Protein AF-A0A1B3WER7-F1 (afdb_monomer)

Mean predicted aligned error: 14.5 Å

Structure (mmCIF, N/CA/C/O backbone):
data_AF-A0A1B3WER7-F1
#
_entry.id   AF-A0A1B3WER7-F1
#
loop_
_atom_site.group_PDB
_atom_site.id
_atom_site.type_symbol
_atom_site.label_atom_id
_atom_site.label_alt_id
_atom_site.label_comp_id
_atom_site.label_asym_id
_atom_site.label_entity_id
_atom_site.label_seq_id
_atom_site.pdbx_PDB_ins_code
_atom_site.Cartn_x
_atom_site.Cartn_y
_atom_site.Cartn_z
_atom_site.occupancy
_atom_site.B_iso_or_equiv
_atom_site.auth_seq_id
_atom_site.auth_comp_id
_atom_site.auth_asym_id
_atom_site.auth_atom_id
_atom_site.pdbx_PDB_model_num
ATOM 1 N N . MET A 1 1 ? 60.077 55.924 31.838 1.00 38.47 1 MET A N 1
ATOM 2 C CA . MET A 1 1 ? 58.752 56.545 32.063 1.00 38.47 1 MET A CA 1
ATOM 3 C C . MET A 1 1 ? 57.746 55.424 32.250 1.00 38.47 1 MET A C 1
ATOM 5 O O . MET A 1 1 ? 57.715 54.522 31.426 1.00 38.47 1 MET A O 1
ATOM 9 N N . SER A 1 2 ? 57.035 55.416 33.379 1.00 42.97 2 SER A N 1
ATOM 10 C CA . SER A 1 2 ? 56.073 54.365 33.729 1.00 42.97 2 SER A CA 1
ATOM 11 C C . SER A 1 2 ? 54.805 54.523 32.893 1.00 42.97 2 SER A C 1
ATOM 13 O O . SER A 1 2 ? 54.277 55.635 32.843 1.00 42.97 2 SER A O 1
ATOM 15 N N . LEU A 1 3 ? 54.289 53.440 32.313 1.00 37.81 3 LEU A N 1
ATOM 16 C CA . LEU A 1 3 ? 52.936 53.412 31.766 1.00 37.81 3 LEU A CA 1
ATOM 17 C C . LEU A 1 3 ? 52.149 52.301 32.461 1.00 37.81 3 LEU A C 1
ATOM 19 O O . LEU A 1 3 ? 52.518 51.130 32.430 1.00 37.81 3 LEU A O 1
ATOM 23 N N . ARG A 1 4 ? 51.113 52.735 33.176 1.00 46.69 4 ARG A N 1
ATOM 24 C CA . ARG A 1 4 ? 50.166 51.916 33.930 1.00 46.69 4 ARG A CA 1
ATOM 25 C C . ARG A 1 4 ? 49.039 51.423 33.013 1.00 46.69 4 ARG A C 1
ATOM 27 O O . ARG A 1 4 ? 48.739 52.080 32.022 1.00 46.69 4 ARG A O 1
ATOM 34 N N . THR A 1 5 ? 48.331 50.398 33.503 1.00 52.69 5 THR A N 1
ATOM 35 C CA . THR A 1 5 ? 46.966 49.929 33.146 1.00 52.69 5 THR A CA 1
ATOM 36 C C . THR A 1 5 ? 46.853 49.066 31.874 1.00 52.69 5 THR A C 1
ATOM 38 O O . THR A 1 5 ? 47.639 49.241 30.959 1.00 52.69 5 THR A O 1
ATOM 41 N N . PHE A 1 6 ? 45.977 48.060 31.744 1.00 48.81 6 PHE A N 1
ATOM 42 C CA . PHE A 1 6 ? 44.675 47.748 32.356 1.00 48.81 6 PHE A CA 1
ATOM 43 C C . PHE A 1 6 ? 44.511 46.212 32.476 1.00 48.81 6 PHE A C 1
ATOM 4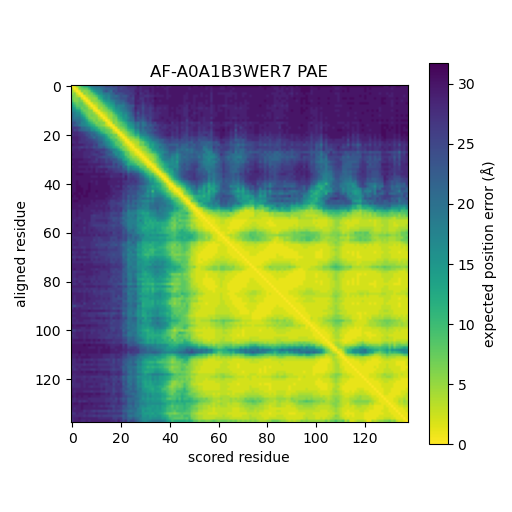5 O O . PHE A 1 6 ? 44.880 45.482 31.560 1.00 48.81 6 PHE A O 1
ATOM 52 N N . ILE A 1 7 ? 43.934 45.719 33.579 1.00 53.97 7 ILE A N 1
ATOM 53 C CA . ILE A 1 7 ? 43.497 44.318 33.721 1.00 53.97 7 ILE A CA 1
ATOM 54 C C . ILE A 1 7 ? 42.178 44.167 32.958 1.00 53.97 7 ILE A C 1
ATOM 56 O O . ILE A 1 7 ? 41.206 44.842 33.291 1.00 53.97 7 ILE A O 1
ATOM 60 N N . LEU A 1 8 ? 42.135 43.290 31.955 1.00 46.88 8 LEU A N 1
ATOM 61 C CA . LEU A 1 8 ? 40.905 42.926 31.253 1.00 46.88 8 LEU A CA 1
ATOM 62 C C . LEU A 1 8 ? 40.450 41.552 31.763 1.00 46.88 8 LEU A C 1
ATOM 64 O O . LEU A 1 8 ? 40.925 40.513 31.309 1.00 46.88 8 LEU A O 1
ATOM 68 N N . SER A 1 9 ? 39.567 41.550 32.763 1.00 47.84 9 SER A N 1
ATOM 69 C CA . SER A 1 9 ? 38.907 40.334 33.248 1.00 47.84 9 SER A CA 1
ATOM 70 C C . SER A 1 9 ? 37.918 39.837 32.192 1.00 47.84 9 SER A C 1
ATOM 72 O O . SER A 1 9 ? 36.820 40.373 32.065 1.00 47.84 9 SER A O 1
ATOM 74 N N . ILE A 1 10 ? 38.295 38.807 31.433 1.00 55.03 10 ILE A N 1
ATOM 75 C CA . ILE A 1 10 ? 37.364 38.017 30.620 1.00 55.03 10 ILE A CA 1
ATOM 76 C C . ILE A 1 10 ? 36.648 37.051 31.566 1.00 55.03 10 ILE A C 1
ATOM 78 O O . ILE A 1 10 ? 37.185 36.022 31.968 1.00 55.03 10 ILE A O 1
ATOM 82 N N . THR A 1 11 ? 35.429 37.397 31.968 1.00 57.38 11 THR A N 1
ATOM 83 C CA . THR A 1 11 ? 34.504 36.434 32.569 1.00 57.38 11 THR A CA 1
ATOM 84 C C . THR A 1 11 ? 33.894 35.607 31.447 1.00 57.38 11 THR A C 1
ATOM 86 O O . THR A 1 11 ? 33.032 36.081 30.707 1.00 57.38 11 THR A O 1
ATOM 89 N N . LEU A 1 12 ? 34.381 34.377 31.304 1.00 49.06 12 LEU A N 1
ATOM 90 C CA . LEU A 1 12 ? 33.809 33.355 30.439 1.00 49.06 12 LEU A CA 1
ATOM 91 C C . LEU A 1 12 ? 32.404 33.005 30.967 1.00 49.06 12 LEU A C 1
ATOM 93 O O . LEU A 1 12 ? 32.269 32.360 32.007 1.00 49.06 12 LEU A O 1
ATOM 97 N N . LEU A 1 13 ? 31.351 33.455 30.283 1.00 51.88 13 LEU A N 1
ATOM 98 C CA . LEU A 1 13 ? 29.999 32.949 30.515 1.00 51.88 13 LEU A CA 1
ATOM 99 C C . LEU A 1 13 ? 29.961 31.506 30.008 1.00 51.88 13 LEU A C 1
ATOM 101 O O . LEU A 1 13 ? 29.939 31.253 28.804 1.00 51.88 13 LEU A O 1
ATOM 105 N N . PHE A 1 14 ? 30.005 30.559 30.941 1.00 47.84 14 PHE A N 1
ATOM 106 C CA . PHE A 1 14 ? 29.729 29.156 30.673 1.00 47.84 14 PHE A CA 1
ATOM 107 C C . PHE A 1 14 ? 28.288 29.039 30.165 1.00 47.84 14 PHE A C 1
ATOM 109 O O . PHE A 1 14 ? 27.340 29.054 30.947 1.00 47.84 14 PHE A O 1
ATOM 116 N N . PHE A 1 15 ? 28.119 28.923 28.849 1.00 48.47 15 PHE A N 1
ATOM 117 C CA . PHE A 1 15 ? 26.906 28.358 28.273 1.00 48.47 15 PHE A CA 1
ATOM 118 C C . PHE A 1 15 ? 26.881 26.881 28.661 1.00 48.47 15 PHE A C 1
ATOM 120 O O . PHE A 1 15 ? 27.492 26.038 28.004 1.00 48.47 15 PHE A O 1
ATOM 127 N N . SER A 1 16 ? 26.231 26.563 29.777 1.00 48.78 16 SER A N 1
ATOM 128 C CA . SER A 1 16 ? 25.852 25.187 30.059 1.00 48.78 16 SER A CA 1
ATOM 129 C C . SER A 1 16 ? 24.924 24.719 28.932 1.00 48.78 16 SER A C 1
ATOM 131 O O . SER A 1 16 ? 23.978 25.433 28.584 1.00 48.78 16 SER A O 1
ATOM 133 N N . PRO A 1 17 ? 25.163 23.545 28.322 1.00 49.94 17 PRO A N 1
ATOM 134 C CA . PRO A 1 17 ? 24.175 22.972 27.430 1.00 49.94 17 PRO A CA 1
ATOM 135 C C . PRO A 1 17 ? 22.942 22.676 28.282 1.00 49.94 17 PRO A C 1
ATOM 137 O O . PRO A 1 17 ? 22.991 21.871 29.212 1.00 49.94 17 PRO A O 1
ATOM 140 N N . ILE A 1 18 ? 21.846 23.376 28.001 1.00 55.56 18 ILE A N 1
ATOM 141 C CA . ILE A 1 18 ? 20.531 23.021 28.517 1.00 55.56 18 ILE A CA 1
ATOM 142 C C . ILE A 1 18 ? 20.224 21.669 27.878 1.00 55.56 18 ILE A C 1
ATOM 144 O O . ILE A 1 18 ? 19.823 21.599 26.718 1.00 55.56 18 ILE A O 1
ATOM 148 N N . TRP A 1 19 ? 20.458 20.586 28.618 1.00 46.22 19 TRP A N 1
ATOM 149 C CA . TRP A 1 19 ? 19.910 19.271 28.305 1.00 46.22 19 TRP A CA 1
ATOM 150 C C . TRP A 1 19 ? 18.403 19.348 28.557 1.00 46.22 19 TRP A C 1
ATOM 152 O O . TRP A 1 19 ? 17.878 18.850 29.548 1.00 46.22 19 TRP A O 1
ATOM 162 N N . GLY A 1 20 ? 17.709 20.082 27.691 1.00 45.62 20 GLY A N 1
ATOM 163 C CA . GLY A 1 20 ? 16.267 20.042 27.604 1.00 45.62 20 GLY A CA 1
ATOM 164 C C . GLY A 1 20 ? 15.917 18.680 27.043 1.00 45.62 20 GLY A C 1
ATOM 165 O O . GLY A 1 20 ? 16.242 18.383 25.894 1.00 45.62 20 GLY A O 1
ATOM 166 N N . LEU A 1 21 ? 15.287 17.843 27.863 1.00 46.38 21 LEU A N 1
ATOM 167 C CA . LEU A 1 21 ? 14.533 16.698 27.377 1.00 46.38 21 LEU A CA 1
ATOM 168 C C . LEU A 1 21 ? 13.506 17.255 26.388 1.00 46.38 21 LEU A C 1
ATOM 170 O O . LEU A 1 21 ? 12.510 17.859 26.785 1.00 46.38 21 LEU A O 1
ATOM 174 N N . ALA A 1 22 ? 13.803 17.143 25.096 1.00 46.09 22 ALA A N 1
ATOM 175 C CA . ALA A 1 22 ? 12.860 17.467 24.046 1.00 46.09 22 ALA A CA 1
ATOM 176 C C . ALA A 1 22 ? 11.731 16.440 24.148 1.00 46.09 22 ALA A C 1
ATOM 178 O O . ALA A 1 22 ? 11.846 15.322 23.650 1.00 46.09 22 ALA A O 1
ATOM 179 N N . ASN A 1 23 ? 10.665 16.802 24.860 1.00 55.44 23 ASN A N 1
ATOM 180 C CA . ASN A 1 23 ? 9.428 16.042 24.842 1.00 55.44 23 ASN A CA 1
ATOM 181 C C . ASN A 1 23 ? 8.904 16.093 23.410 1.00 55.44 23 ASN A C 1
ATOM 183 O O . ASN A 1 23 ? 8.478 17.145 22.936 1.00 55.44 23 ASN A O 1
ATOM 187 N N . VAL A 1 24 ? 9.007 14.965 22.715 1.00 53.41 24 VAL A N 1
ATOM 188 C CA . VAL A 1 24 ? 8.442 14.783 21.382 1.00 53.41 24 VAL A CA 1
ATOM 189 C C . VAL A 1 24 ? 6.917 14.808 21.540 1.00 53.41 24 VAL A C 1
ATOM 191 O O . VAL A 1 24 ? 6.390 13.969 22.271 1.00 53.41 24 VAL A O 1
ATOM 194 N N . PRO A 1 25 ? 6.196 15.765 20.923 1.00 53.31 25 PRO A N 1
ATOM 195 C CA . PRO A 1 25 ? 4.738 15.807 20.984 1.00 53.31 25 PRO A CA 1
ATOM 196 C C . PRO A 1 25 ? 4.123 14.498 20.487 1.00 53.31 25 PRO A C 1
ATOM 198 O O . PRO A 1 25 ? 4.628 13.904 19.533 1.00 53.31 25 PRO A O 1
ATOM 201 N N . GLU A 1 26 ? 2.994 14.113 21.079 1.00 41.47 26 GLU A N 1
ATOM 202 C CA . GLU A 1 26 ? 2.278 12.833 20.905 1.00 41.47 26 GLU A CA 1
ATOM 203 C C . GLU A 1 26 ? 1.809 12.533 19.459 1.00 41.47 26 GLU A C 1
ATOM 205 O O . GLU A 1 26 ? 1.297 11.459 19.162 1.00 41.47 26 GLU A O 1
ATOM 210 N N . ASN A 1 27 ? 2.050 13.453 18.520 1.00 44.19 27 ASN A N 1
ATOM 211 C CA . ASN A 1 27 ? 1.672 13.366 17.107 1.00 44.19 27 ASN A CA 1
ATOM 212 C C . ASN A 1 27 ? 2.848 13.663 16.160 1.00 44.19 27 ASN A C 1
ATOM 214 O O . ASN A 1 27 ? 2.650 13.998 14.991 1.00 44.19 27 ASN A O 1
ATOM 218 N N . THR A 1 28 ? 4.082 13.581 16.655 1.00 41.44 28 THR A N 1
ATOM 219 C CA . THR A 1 28 ? 5.269 13.766 15.817 1.00 41.44 28 THR A CA 1
ATOM 220 C C . THR A 1 28 ? 5.447 12.549 14.921 1.00 41.44 28 THR A C 1
ATOM 222 O O . THR A 1 28 ? 5.512 11.420 15.401 1.00 41.44 28 THR A O 1
ATOM 225 N N . ALA A 1 29 ? 5.540 12.765 13.608 1.00 39.78 29 ALA A N 1
ATOM 226 C CA . ALA A 1 29 ? 5.823 11.690 12.668 1.00 39.78 29 ALA A CA 1
ATOM 227 C C . ALA A 1 29 ? 7.171 11.036 13.014 1.00 39.78 29 ALA A C 1
ATOM 229 O O . ALA A 1 29 ? 8.232 11.644 12.863 1.00 39.78 29 ALA A O 1
ATOM 230 N N . HIS A 1 30 ? 7.135 9.787 13.473 1.00 41.88 30 HIS A N 1
ATOM 231 C CA . HIS A 1 30 ? 8.343 9.001 13.673 1.00 41.88 30 HIS A CA 1
ATOM 232 C C . HIS A 1 30 ? 8.856 8.541 12.305 1.00 41.88 30 HIS A C 1
ATOM 234 O O . HIS A 1 30 ? 8.325 7.606 11.704 1.00 41.88 30 HIS A O 1
ATOM 240 N N . ILE A 1 31 ? 9.898 9.203 11.793 1.00 39.47 31 ILE A N 1
ATOM 241 C CA . ILE A 1 31 ? 10.633 8.706 10.628 1.00 39.47 31 ILE A CA 1
ATOM 242 C C . ILE A 1 31 ? 11.506 7.545 11.107 1.00 39.47 31 ILE A C 1
ATOM 244 O O . ILE A 1 31 ? 12.615 7.730 11.604 1.00 39.47 31 ILE A O 1
ATOM 248 N N . LEU A 1 32 ? 10.980 6.330 10.980 1.00 39.38 32 LEU A N 1
ATOM 249 C CA . LEU A 1 32 ? 11.736 5.099 11.179 1.00 39.38 32 LEU A CA 1
ATOM 250 C C . LEU A 1 32 ? 12.646 4.874 9.960 1.00 39.38 32 LEU A C 1
ATOM 252 O O . LEU A 1 32 ? 12.283 4.202 8.993 1.00 39.38 32 LEU A O 1
ATOM 256 N N . SER A 1 33 ? 13.821 5.500 9.987 1.00 31.41 33 SER A N 1
ATOM 257 C CA . SER A 1 33 ? 14.871 5.336 8.980 1.00 31.41 33 SER A CA 1
ATOM 258 C C . SER A 1 33 ? 15.575 3.992 9.169 1.00 31.41 33 SER A C 1
ATOM 260 O O . SER A 1 33 ? 16.560 3.901 9.898 1.00 31.41 33 SER A O 1
ATOM 262 N N . TYR A 1 34 ? 15.100 2.942 8.500 1.00 41.22 34 TYR A N 1
ATOM 263 C CA . TYR A 1 34 ? 15.850 1.693 8.369 1.00 41.22 34 TYR A CA 1
ATOM 2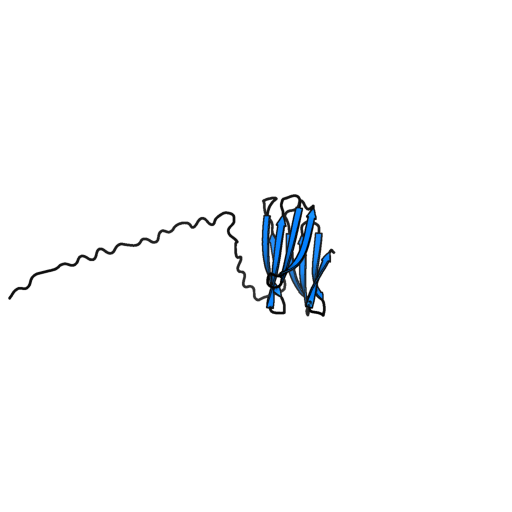64 C C . TYR A 1 34 ? 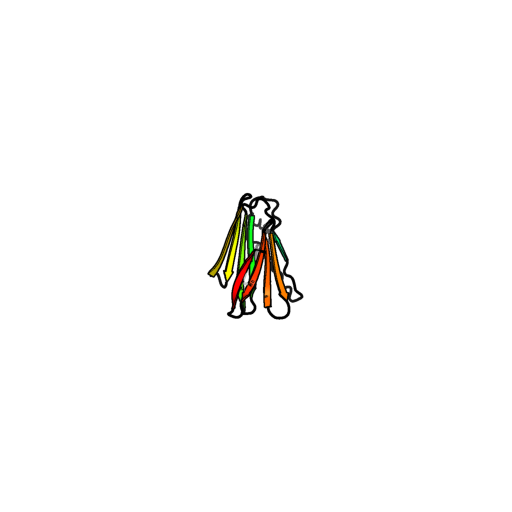16.456 1.604 6.972 1.00 41.22 34 TYR A C 1
ATOM 266 O O . TYR A 1 34 ? 15.771 1.339 5.986 1.00 41.22 34 TYR A O 1
ATOM 274 N N . THR A 1 35 ? 17.765 1.817 6.881 1.00 34.94 35 THR A N 1
ATOM 275 C CA . THR A 1 35 ? 18.546 1.465 5.695 1.00 34.94 35 THR A CA 1
ATOM 276 C C . THR A 1 35 ? 18.910 -0.018 5.770 1.00 34.94 35 THR A C 1
ATOM 278 O O . THR A 1 35 ? 20.001 -0.362 6.217 1.00 34.94 35 THR A O 1
ATOM 281 N N . SER A 1 36 ? 18.015 -0.916 5.353 1.00 33.09 36 SER A N 1
ATOM 282 C CA . SER A 1 36 ? 18.373 -2.319 5.102 1.00 33.09 36 SER A CA 1
ATOM 283 C C . SER A 1 36 ? 18.447 -2.584 3.598 1.00 33.09 36 SER A C 1
ATOM 285 O O . SER A 1 36 ? 17.480 -2.923 2.918 1.00 33.09 36 SER A O 1
ATOM 287 N N . TYR A 1 37 ? 19.656 -2.429 3.063 1.00 36.69 37 TYR A N 1
ATOM 288 C CA . TYR A 1 37 ? 20.052 -2.976 1.768 1.00 36.69 37 TYR A CA 1
ATOM 289 C C . TYR A 1 37 ? 20.333 -4.482 1.910 1.00 36.69 37 TYR A C 1
ATOM 291 O O . TYR A 1 37 ? 21.472 -4.894 1.752 1.00 36.69 37 TYR A O 1
ATOM 299 N N . SER A 1 38 ? 19.350 -5.319 2.265 1.00 32.41 38 SER A N 1
ATOM 300 C CA . SER A 1 38 ? 19.444 -6.773 2.030 1.00 32.41 38 SER A CA 1
ATOM 301 C C . SER A 1 38 ? 18.136 -7.511 2.343 1.00 32.41 38 SER A C 1
ATOM 303 O O . SER A 1 38 ? 17.557 -7.314 3.404 1.00 32.41 38 SER A O 1
ATOM 305 N N . SER A 1 39 ? 17.736 -8.381 1.412 1.00 31.08 39 SER A N 1
ATOM 306 C CA . SER A 1 39 ? 16.716 -9.445 1.470 1.00 31.08 39 SER A CA 1
ATOM 307 C C . SER A 1 39 ? 15.237 -9.125 1.767 1.00 31.08 39 SER A C 1
ATOM 309 O O . SER A 1 39 ? 14.785 -8.957 2.893 1.00 31.08 39 SER A O 1
ATOM 311 N N . SER A 1 40 ? 14.496 -9.163 0.654 1.00 39.66 40 SER A N 1
ATOM 312 C CA . SER A 1 40 ? 13.147 -9.706 0.403 1.00 39.66 40 SER A CA 1
ATOM 313 C C . SER A 1 40 ? 11.898 -9.193 1.110 1.00 39.66 40 SER A C 1
ATOM 315 O O . SER A 1 40 ? 10.865 -9.244 0.452 1.00 39.66 40 SER A O 1
ATOM 317 N N . GLU A 1 41 ? 11.912 -8.676 2.336 1.00 42.22 41 GLU A N 1
ATOM 318 C CA . GLU A 1 41 ? 10.642 -8.360 3.016 1.00 42.22 41 GLU A CA 1
ATOM 319 C C . GLU A 1 41 ? 10.790 -7.144 3.938 1.00 42.22 41 GLU A C 1
ATOM 321 O O . GLU A 1 41 ? 11.379 -7.206 5.013 1.00 42.22 41 GLU A O 1
ATOM 326 N N . ILE A 1 42 ? 10.262 -5.994 3.506 1.00 49.66 42 ILE A N 1
ATOM 327 C CA . ILE A 1 42 ? 10.052 -4.873 4.428 1.00 49.66 42 ILE A CA 1
ATOM 328 C C . ILE A 1 42 ? 8.704 -5.124 5.091 1.00 49.66 42 ILE A C 1
ATOM 330 O O . ILE A 1 42 ? 7.672 -4.976 4.439 1.00 49.66 42 ILE A O 1
ATOM 334 N N . PHE A 1 43 ? 8.745 -5.506 6.364 1.00 49.97 43 PHE A N 1
ATOM 335 C CA . PHE A 1 43 ? 7.583 -5.639 7.230 1.00 49.97 43 PHE A CA 1
ATOM 336 C C . PHE A 1 43 ? 7.326 -4.321 7.948 1.00 49.97 43 PHE A C 1
ATOM 338 O O . PHE A 1 43 ? 8.227 -3.749 8.564 1.00 49.97 43 PHE A O 1
ATOM 345 N N . LYS A 1 44 ? 6.087 -3.847 7.887 1.00 53.09 44 LYS A N 1
ATOM 346 C CA . LYS A 1 44 ? 5.608 -2.759 8.734 1.00 53.09 44 LYS A CA 1
ATOM 347 C C . LYS A 1 44 ? 4.302 -3.213 9.362 1.00 53.09 44 LYS A C 1
ATOM 349 O O . LYS A 1 44 ? 3.308 -3.358 8.655 1.00 53.09 44 LYS A O 1
ATOM 354 N N . ASP A 1 45 ? 4.359 -3.490 10.658 1.00 48.59 45 ASP A N 1
ATOM 355 C CA . ASP A 1 45 ? 3.199 -3.772 11.497 1.00 48.59 45 ASP A CA 1
ATOM 356 C C . ASP A 1 45 ? 2.738 -2.462 12.137 1.00 48.59 45 ASP A C 1
ATOM 358 O O . ASP A 1 45 ? 3.521 -1.761 12.785 1.00 48.59 45 ASP A O 1
ATOM 362 N N . GLY A 1 46 ? 1.479 -2.111 11.908 1.00 50.06 46 GLY A N 1
ATOM 363 C CA . GLY A 1 46 ? 0.793 -1.074 12.658 1.00 50.06 46 GLY A CA 1
ATOM 364 C C . GLY A 1 46 ? -0.062 -1.699 13.743 1.00 50.06 46 GLY A C 1
ATOM 365 O O . GLY A 1 46 ? -1.274 -1.798 13.585 1.00 50.06 46 GLY A O 1
ATOM 366 N N . SER A 1 47 ? 0.540 -2.107 14.857 1.00 45.94 47 SER A N 1
ATOM 367 C CA . SER A 1 47 ? -0.215 -2.491 16.049 1.00 45.94 47 SER A CA 1
ATOM 368 C C . SER A 1 47 ? -0.351 -1.278 16.961 1.00 45.94 47 SER A C 1
ATOM 370 O O . SER A 1 47 ? 0.493 -1.024 17.821 1.00 45.94 47 SER A O 1
ATOM 372 N N . HIS A 1 48 ? -1.417 -0.508 16.772 1.00 52.03 48 HIS A N 1
ATOM 373 C CA . HIS A 1 48 ? -1.753 0.569 17.694 1.00 52.03 48 HIS A CA 1
ATOM 374 C C . HIS A 1 48 ? -2.596 -0.001 18.836 1.00 52.03 48 HIS A C 1
ATOM 376 O O . HIS A 1 48 ? -3.599 -0.667 18.607 1.00 52.03 48 HIS A O 1
ATOM 382 N N . THR A 1 49 ? -2.196 0.265 20.080 1.00 50.72 49 THR A N 1
ATOM 383 C CA . THR A 1 49 ? -3.011 -0.049 21.269 1.00 50.72 49 THR A CA 1
ATOM 384 C C . THR A 1 49 ? -4.300 0.778 21.317 1.00 50.72 49 THR A C 1
ATOM 386 O O . THR A 1 49 ? -5.228 0.446 22.052 1.00 50.72 49 THR A O 1
ATOM 389 N N . SER A 1 50 ? -4.356 1.847 20.521 1.00 58.09 50 SER A N 1
ATOM 390 C CA . SER A 1 50 ? -5.520 2.693 20.305 1.00 58.09 50 SER A CA 1
ATOM 391 C C . SER A 1 50 ? -6.352 2.168 19.137 1.00 58.09 50 SER A C 1
ATOM 393 O O . SER A 1 50 ? -5.822 1.882 18.065 1.00 58.09 50 SER A O 1
ATOM 395 N N . SER A 1 51 ? -7.674 2.128 19.316 1.00 63.62 51 SER A N 1
ATOM 396 C CA . SER A 1 51 ? -8.636 1.821 18.246 1.00 63.62 51 SER A CA 1
ATOM 397 C C . SER A 1 51 ? -8.553 2.801 17.074 1.00 63.62 51 SER A C 1
ATOM 399 O O . SER A 1 51 ? -9.002 2.490 15.980 1.00 63.62 51 SER A O 1
ATOM 401 N N . THR A 1 52 ? -7.976 3.981 17.302 1.00 67.19 52 THR A N 1
ATOM 402 C CA . THR A 1 52 ? -7.726 5.002 16.291 1.00 67.19 52 THR A CA 1
ATOM 403 C C . THR A 1 52 ? -6.234 5.106 16.012 1.00 67.19 52 THR A C 1
ATOM 405 O O . THR A 1 52 ? -5.432 5.250 16.938 1.00 67.19 52 THR A O 1
ATOM 408 N N . SER A 1 53 ? -5.857 5.093 14.738 1.00 76.06 53 SER A N 1
ATOM 409 C CA . SER A 1 53 ? -4.479 5.313 14.324 1.00 76.06 53 SER A CA 1
ATOM 410 C C . SER A 1 53 ? -4.375 5.900 12.925 1.00 76.06 53 SER A C 1
ATOM 412 O O . SER A 1 53 ? -5.306 5.837 12.124 1.00 76.06 53 SER A O 1
ATOM 414 N N . SER A 1 54 ? -3.224 6.501 12.645 1.00 79.88 54 SER A N 1
ATOM 415 C CA . SER A 1 54 ? -2.855 6.979 11.320 1.00 79.88 54 SER A CA 1
ATOM 416 C C . SER A 1 54 ? -1.380 6.688 11.100 1.00 79.88 54 SER A C 1
ATOM 418 O O . SER A 1 54 ? -0.547 6.968 11.965 1.00 79.88 54 SER A O 1
ATOM 420 N N . SER A 1 55 ? -1.059 6.103 9.954 1.00 79.31 55 SER A N 1
ATOM 421 C CA . SER A 1 55 ? 0.303 5.767 9.574 1.00 79.31 55 SER A CA 1
ATOM 422 C C . SER A 1 55 ? 0.548 6.056 8.104 1.00 79.31 55 SER A C 1
ATOM 424 O O . SER A 1 55 ? -0.365 6.090 7.275 1.00 79.31 55 SER A O 1
ATOM 426 N N . THR A 1 56 ? 1.816 6.243 7.757 1.00 84.44 56 THR A N 1
ATOM 427 C CA . THR A 1 56 ? 2.225 6.338 6.362 1.00 84.44 56 THR A CA 1
ATOM 428 C C . THR A 1 56 ? 3.499 5.554 6.137 1.00 84.44 56 THR A C 1
ATOM 430 O O . THR A 1 56 ? 4.476 5.679 6.877 1.00 84.44 56 THR A O 1
ATOM 433 N N . MET A 1 57 ? 3.498 4.738 5.091 1.00 85.31 57 MET A N 1
ATOM 434 C CA . MET A 1 57 ? 4.618 3.889 4.729 1.00 85.31 57 MET A CA 1
ATOM 435 C C . MET A 1 57 ? 5.128 4.252 3.350 1.00 85.31 57 MET A C 1
ATOM 437 O O . MET A 1 57 ? 4.384 4.218 2.378 1.00 85.31 57 MET A O 1
ATOM 441 N N . TYR A 1 58 ? 6.419 4.551 3.279 1.00 86.56 58 TYR A N 1
ATOM 442 C CA . TYR A 1 58 ? 7.084 4.926 2.040 1.00 86.56 58 TYR A CA 1
ATOM 443 C C . TYR A 1 58 ? 7.919 3.780 1.472 1.00 86.56 58 TYR A C 1
ATOM 445 O O . TYR A 1 58 ? 8.602 3.080 2.228 1.00 86.56 58 TYR A O 1
ATOM 453 N N . PHE A 1 59 ? 7.876 3.628 0.150 1.00 84.75 59 PHE A N 1
ATOM 454 C CA . PHE A 1 59 ? 8.676 2.689 -0.630 1.00 84.75 59 PHE A CA 1
ATOM 455 C C . PHE A 1 59 ? 9.076 3.343 -1.947 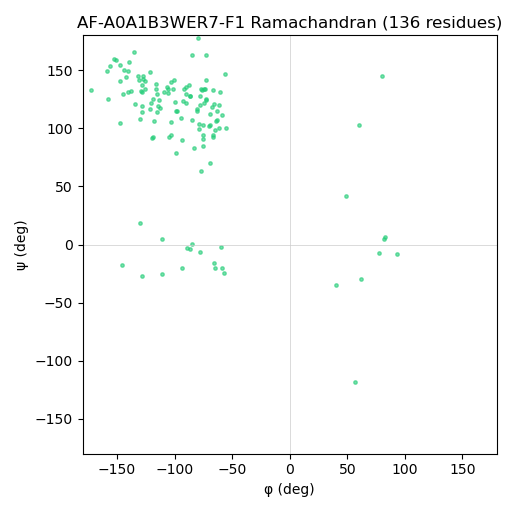1.00 84.75 59 PHE A C 1
ATOM 457 O O . PHE A 1 59 ? 8.269 4.045 -2.536 1.00 84.75 59 PHE A O 1
ATOM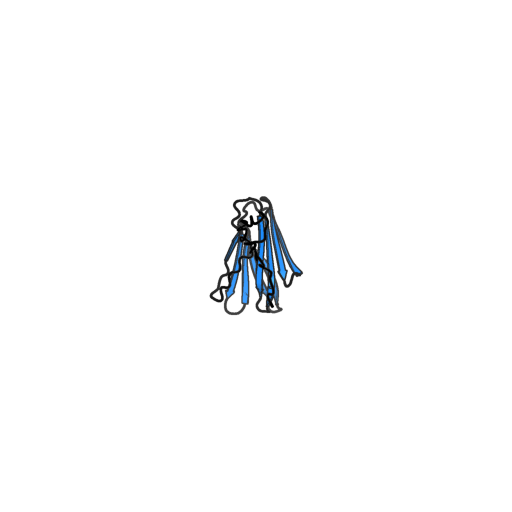 464 N N . ASN A 1 60 ? 10.271 3.068 -2.453 1.00 84.69 60 ASN A N 1
ATOM 465 C CA . ASN A 1 60 ? 10.557 3.346 -3.859 1.00 84.69 60 ASN A CA 1
ATOM 466 C C . ASN A 1 60 ? 10.149 2.133 -4.691 1.00 84.69 60 ASN A C 1
ATOM 468 O O . ASN A 1 60 ? 10.414 0.995 -4.281 1.00 84.69 60 ASN A O 1
ATOM 472 N N . ASP A 1 61 ? 9.513 2.382 -5.831 1.00 77.94 61 ASP A N 1
ATOM 473 C CA . ASP A 1 61 ? 9.304 1.357 -6.844 1.00 77.94 61 ASP A CA 1
ATOM 474 C C . ASP A 1 61 ? 10.555 1.126 -7.703 1.00 77.94 61 ASP A C 1
ATOM 476 O O . ASP A 1 61 ? 11.587 1.776 -7.527 1.00 77.94 61 ASP A O 1
ATOM 480 N N . GLU A 1 62 ? 10.476 0.165 -8.622 1.00 74.88 62 GLU A N 1
ATOM 481 C CA . GLU A 1 62 ? 11.596 -0.202 -9.498 1.00 74.88 62 GLU A CA 1
ATOM 482 C C . GLU A 1 62 ? 11.997 0.918 -10.469 1.00 74.88 62 GLU A C 1
ATOM 484 O O . GLU A 1 62 ? 13.131 0.946 -10.938 1.00 74.88 62 GLU A O 1
ATOM 489 N N . THR A 1 63 ? 11.105 1.881 -10.719 1.00 79.38 63 THR A N 1
ATOM 490 C CA . THR A 1 63 ? 11.378 3.073 -11.537 1.00 79.38 63 THR A CA 1
ATOM 491 C C . THR A 1 63 ? 11.992 4.217 -10.724 1.00 79.38 63 THR A C 1
ATOM 493 O O . THR A 1 63 ? 12.344 5.255 -11.281 1.00 79.38 63 THR A O 1
ATOM 496 N N . GLY A 1 64 ? 12.123 4.045 -9.404 1.00 80.25 64 GLY A N 1
ATOM 497 C CA . GLY A 1 64 ? 12.567 5.080 -8.473 1.00 80.25 64 GLY A CA 1
ATOM 498 C C . GLY A 1 64 ? 11.460 6.044 -8.039 1.00 80.25 64 GLY A C 1
ATOM 499 O O . GLY A 1 64 ? 11.747 6.998 -7.317 1.00 80.25 64 GLY A O 1
ATOM 500 N N . ALA A 1 65 ? 10.206 5.815 -8.438 1.00 86.62 65 ALA A N 1
ATOM 501 C CA . ALA A 1 65 ? 9.084 6.624 -7.985 1.00 86.62 65 ALA A CA 1
ATOM 502 C C . ALA A 1 65 ? 8.748 6.310 -6.522 1.00 86.62 65 ALA A C 1
ATOM 504 O O . ALA A 1 65 ? 8.771 5.154 -6.090 1.00 86.62 65 ALA A O 1
ATOM 505 N N . LEU A 1 66 ? 8.393 7.347 -5.764 1.00 88.25 66 LEU A N 1
ATOM 506 C CA . LEU A 1 66 ? 8.014 7.220 -4.364 1.00 88.25 66 LEU A CA 1
ATOM 507 C C . LEU A 1 66 ? 6.562 6.751 -4.260 1.00 88.25 66 LEU A C 1
ATOM 509 O O . LEU A 1 66 ? 5.639 7.471 -4.639 1.00 88.25 66 LEU A O 1
ATOM 513 N N . LEU A 1 67 ? 6.357 5.575 -3.692 1.00 91.69 67 LEU A N 1
ATOM 514 C CA . LEU A 1 67 ? 5.064 5.090 -3.244 1.00 91.69 67 LEU A CA 1
ATOM 515 C C . LEU A 1 67 ? 4.832 5.460 -1.778 1.00 91.69 67 LEU A C 1
ATOM 517 O O . LEU A 1 67 ? 5.705 5.230 -0.938 1.00 91.69 67 LEU A O 1
ATOM 521 N N . SER A 1 68 ? 3.646 5.981 -1.466 1.00 91.81 68 SER A N 1
ATOM 522 C CA . SER A 1 68 ? 3.149 6.097 -0.092 1.00 91.81 68 SER A CA 1
ATOM 523 C C . SER A 1 68 ? 1.897 5.248 0.095 1.00 91.81 68 SER A C 1
ATOM 525 O O . SER A 1 68 ? 1.024 5.217 -0.769 1.00 91.81 68 SER A O 1
ATOM 527 N N . PHE A 1 69 ? 1.823 4.568 1.234 1.00 92.75 69 PHE A N 1
ATOM 528 C CA . PHE A 1 69 ? 0.650 3.845 1.704 1.00 92.75 69 PHE A CA 1
ATOM 529 C C . PHE A 1 69 ? 0.210 4.493 3.012 1.00 92.75 69 PHE A C 1
ATOM 531 O O . PHE A 1 69 ? 0.893 4.369 4.029 1.00 92.75 69 PHE A O 1
ATOM 538 N N . GLU A 1 70 ? -0.886 5.234 2.961 1.00 92.88 70 GLU A N 1
ATOM 539 C CA . GLU A 1 70 ? -1.477 5.952 4.087 1.00 92.88 70 GLU A CA 1
ATOM 540 C C . GLU A 1 70 ? -2.610 5.098 4.640 1.00 92.88 70 GLU A C 1
ATOM 542 O O . GLU A 1 70 ? -3.583 4.875 3.926 1.00 92.88 70 GLU A O 1
ATOM 547 N N . VAL A 1 71 ? -2.486 4.604 5.872 1.00 89.62 71 VAL A N 1
ATOM 548 C CA . VAL A 1 71 ? -3.526 3.794 6.523 1.00 89.62 71 VAL A CA 1
ATOM 549 C C . VAL A 1 71 ? -4.056 4.548 7.729 1.00 89.62 71 VAL A C 1
ATOM 551 O O . VAL A 1 71 ? -3.280 5.001 8.569 1.00 89.62 71 VAL A O 1
ATOM 554 N N . GLN A 1 72 ? -5.376 4.660 7.820 1.00 89.44 72 GLN A N 1
ATOM 555 C CA . GLN A 1 72 ? -6.079 5.273 8.937 1.00 89.44 72 GLN A CA 1
ATOM 556 C C . GLN A 1 72 ? -7.153 4.319 9.454 1.00 89.44 72 GLN A C 1
ATOM 558 O O . GLN A 1 72 ? -7.890 3.730 8.667 1.00 89.44 72 GLN A O 1
ATOM 563 N N . THR A 1 73 ? -7.276 4.206 10.770 1.00 85.88 73 THR A N 1
ATOM 564 C CA . THR A 1 73 ? -8.403 3.541 11.430 1.00 85.88 73 THR A CA 1
ATOM 565 C C . THR A 1 73 ? -9.013 4.470 12.468 1.00 85.88 73 THR A C 1
ATOM 567 O O . THR A 1 73 ? -8.292 5.223 13.125 1.00 85.88 73 THR A O 1
ATOM 570 N N . ASP A 1 74 ? -10.337 4.447 12.600 1.00 85.75 74 ASP A N 1
ATOM 571 C CA . ASP A 1 74 ? -11.089 5.155 13.645 1.00 85.75 74 ASP A CA 1
ATOM 572 C C . ASP A 1 74 ? -11.738 4.206 14.672 1.00 85.75 74 ASP A C 1
ATOM 574 O O . ASP A 1 74 ? -12.437 4.656 15.581 1.00 85.75 74 ASP A O 1
ATOM 578 N N . GLY A 1 75 ? -11.478 2.900 14.556 1.00 82.56 75 GLY A N 1
ATOM 579 C CA . GLY A 1 75 ? -12.030 1.847 15.411 1.00 82.56 75 GLY A CA 1
ATOM 580 C C . GLY A 1 75 ? -13.307 1.203 14.870 1.00 82.56 75 GLY A C 1
ATOM 581 O O . GLY A 1 75 ? -13.767 0.204 15.420 1.00 82.56 75 GLY A O 1
ATOM 582 N N . GLN A 1 76 ? -13.882 1.749 13.799 1.00 90.81 76 GLN A N 1
ATOM 583 C CA . GLN A 1 76 ? -15.028 1.175 13.083 1.00 90.81 76 GLN A CA 1
ATOM 584 C C . GLN A 1 76 ? -14.775 1.061 11.581 1.00 90.81 76 GLN A C 1
ATOM 586 O O . GLN A 1 76 ? -15.367 0.208 10.914 1.00 90.81 76 GLN A O 1
ATOM 591 N N . THR A 1 77 ? -13.920 1.930 11.057 1.00 92.62 77 THR A N 1
ATOM 592 C CA . THR A 1 77 ? -13.584 2.049 9.649 1.00 92.62 77 THR A CA 1
ATOM 593 C C . THR A 1 77 ? -12.075 2.047 9.500 1.00 92.62 77 THR A C 1
ATOM 595 O O . THR A 1 77 ? -11.378 2.817 10.161 1.00 92.62 77 THR A O 1
ATOM 598 N N . MET A 1 78 ? -11.580 1.236 8.570 1.00 91.81 78 MET A N 1
ATOM 599 C CA . MET A 1 78 ? -10.214 1.323 8.077 1.00 91.81 78 MET A CA 1
ATOM 600 C C . MET A 1 78 ? -10.228 1.929 6.677 1.00 91.81 78 MET A C 1
ATOM 602 O O . MET A 1 78 ? -11.029 1.548 5.823 1.00 91.81 78 MET A O 1
ATOM 606 N N . SER A 1 79 ? -9.338 2.886 6.447 1.00 94.88 79 SER A N 1
ATOM 607 C CA . SER A 1 79 ? -9.140 3.548 5.164 1.00 94.88 79 SER A CA 1
ATOM 608 C C . SER A 1 79 ? -7.683 3.448 4.753 1.00 94.88 79 SER A C 1
ATOM 610 O O . SER A 1 79 ? -6.785 3.587 5.581 1.00 94.88 79 SER A O 1
ATOM 612 N N . ILE A 1 80 ? -7.453 3.236 3.464 1.00 95.31 80 ILE A N 1
ATOM 613 C CA . ILE A 1 80 ? -6.121 3.206 2.873 1.00 95.31 80 ILE A CA 1
ATOM 614 C C . ILE A 1 80 ? -6.077 4.083 1.626 1.00 95.31 80 ILE A C 1
ATOM 616 O O . ILE A 1 80 ? -7.016 4.110 0.828 1.00 95.31 80 ILE A O 1
ATOM 620 N N . ILE A 1 81 ? -4.967 4.791 1.439 1.00 96.94 81 ILE A N 1
ATOM 621 C CA . ILE A 1 81 ? -4.662 5.524 0.216 1.00 96.94 81 ILE A CA 1
ATOM 622 C C . ILE A 1 81 ? -3.270 5.129 -0.263 1.00 96.94 81 ILE A C 1
ATOM 624 O O . ILE A 1 81 ? -2.311 5.161 0.504 1.00 96.94 81 ILE A O 1
ATOM 628 N N . ILE A 1 82 ? -3.155 4.799 -1.548 1.00 95.38 82 ILE A N 1
ATOM 629 C CA . ILE A 1 82 ? 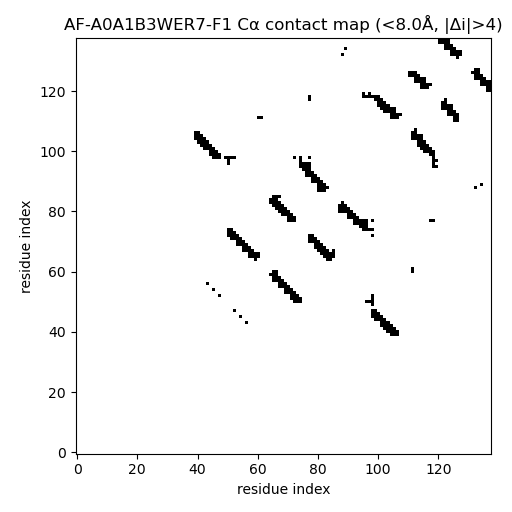-1.873 4.589 -2.216 1.00 95.38 82 ILE A CA 1
ATOM 630 C C . ILE A 1 82 ? -1.598 5.784 -3.119 1.00 95.38 82 ILE A C 1
ATOM 632 O O . ILE A 1 82 ? -2.444 6.180 -3.935 1.00 95.38 82 ILE A O 1
ATOM 636 N N . ARG A 1 83 ? -0.397 6.349 -3.000 1.00 95.38 83 ARG A N 1
ATOM 637 C CA . ARG A 1 83 ? 0.088 7.404 -3.891 1.00 95.38 83 ARG A CA 1
ATOM 638 C C . ARG A 1 83 ? 1.366 6.997 -4.585 1.00 95.38 83 ARG A C 1
ATOM 640 O O . ARG A 1 83 ? 2.186 6.312 -3.992 1.00 95.38 83 ARG A O 1
ATOM 647 N N . LYS A 1 84 ? 1.558 7.492 -5.806 1.00 92.62 84 LYS A N 1
ATOM 648 C CA . LYS A 1 84 ? 2.817 7.428 -6.557 1.00 92.62 84 LYS A CA 1
ATOM 649 C C . LYS A 1 84 ? 3.273 8.849 -6.866 1.00 92.62 84 LYS A C 1
ATOM 651 O O . LYS A 1 84 ? 2.519 9.620 -7.450 1.00 92.62 84 LYS A O 1
ATOM 656 N N . ASN A 1 85 ? 4.474 9.216 -6.424 1.00 92.50 85 ASN A N 1
ATOM 657 C CA . ASN A 1 85 ? 5.010 10.581 -6.461 1.00 92.50 85 ASN A CA 1
ATOM 658 C C . ASN A 1 85 ? 4.017 11.624 -5.910 1.00 92.50 85 ASN A C 1
ATOM 660 O O . ASN A 1 85 ? 3.818 12.686 -6.490 1.00 92.50 85 ASN A O 1
ATOM 664 N N . GLY A 1 86 ? 3.338 11.283 -4.808 1.00 90.88 86 GLY A N 1
ATOM 665 C CA . GLY A 1 86 ? 2.325 12.134 -4.173 1.00 90.88 86 GLY A CA 1
ATOM 666 C C . GLY A 1 86 ? 0.953 12.154 -4.864 1.00 90.88 86 GLY A C 1
ATOM 667 O O . GLY A 1 86 ? -0.005 12.673 -4.296 1.00 90.88 86 GLY A O 1
ATOM 668 N N . ILE A 1 87 ? 0.801 11.546 -6.042 1.00 94.69 87 ILE A N 1
ATOM 6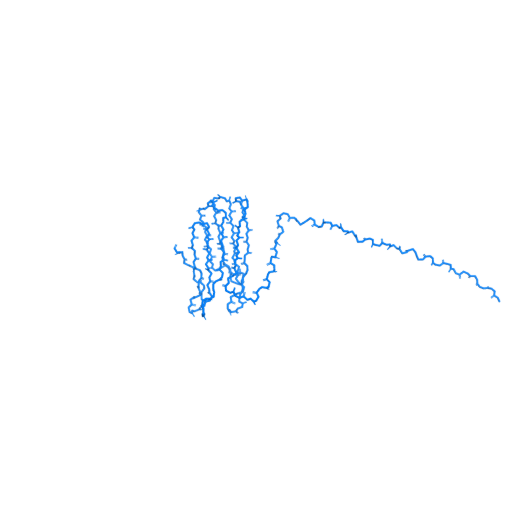69 C CA . ILE A 1 87 ? -0.478 11.479 -6.761 1.00 94.69 87 ILE A CA 1
ATOM 670 C C . ILE A 1 87 ? -1.275 10.273 -6.267 1.00 94.69 87 ILE A C 1
ATOM 672 O O . ILE A 1 87 ? -0.760 9.157 -6.277 1.00 94.69 87 ILE A O 1
ATOM 676 N N . LYS A 1 88 ? -2.536 10.476 -5.857 1.00 96.12 88 LYS A N 1
ATOM 677 C CA . LYS A 1 88 ? -3.440 9.375 -5.480 1.00 96.12 88 LYS A CA 1
ATOM 678 C C . LYS A 1 88 ? -3.666 8.450 -6.674 1.00 96.12 88 LYS A C 1
ATOM 680 O O . LYS A 1 88 ? -4.213 8.902 -7.675 1.00 96.12 88 LYS A O 1
ATOM 685 N N . ILE A 1 89 ? -3.313 7.177 -6.537 1.00 95.50 89 ILE A N 1
ATOM 686 C CA . ILE A 1 89 ? -3.536 6.168 -7.583 1.00 95.50 89 ILE A CA 1
ATOM 687 C C . ILE A 1 89 ? -4.589 5.135 -7.190 1.00 95.50 89 ILE A C 1
ATOM 689 O O . ILE A 1 89 ? -5.238 4.572 -8.063 1.00 95.50 89 ILE A O 1
ATOM 693 N N . TRP A 1 90 ? -4.800 4.916 -5.891 1.00 97.19 90 TRP A N 1
ATOM 694 C CA . TRP A 1 90 ? -5.828 4.007 -5.396 1.00 97.19 90 TRP A CA 1
ATOM 695 C C . TRP A 1 90 ? -6.233 4.373 -3.965 1.00 97.19 90 TRP A C 1
ATOM 697 O O . TRP A 1 90 ? -5.450 4.974 -3.225 1.00 97.19 90 TRP A O 1
ATOM 707 N N . SER A 1 91 ? -7.461 4.040 -3.577 1.00 97.38 91 SER A N 1
ATOM 708 C CA . SER A 1 91 ? -7.940 4.186 -2.204 1.00 97.38 91 SER A CA 1
ATOM 709 C C . SER A 1 91 ? -9.125 3.275 -1.942 1.00 97.38 91 SER A C 1
ATOM 711 O O . SER A 1 91 ? -9.943 3.093 -2.838 1.00 97.38 91 SER A O 1
ATOM 713 N N . GLU A 1 92 ? -9.263 2.829 -0.701 1.00 97.50 92 GLU A N 1
ATOM 714 C CA . GLU A 1 92 ? -10.380 2.008 -0.238 1.00 97.50 92 GLU A CA 1
ATOM 715 C C . GLU A 1 92 ? -10.742 2.403 1.197 1.00 97.50 92 GLU A C 1
ATOM 717 O O . GLU A 1 92 ? -9.883 2.851 1.961 1.00 97.50 92 GLU A O 1
ATOM 722 N N . SER A 1 93 ? -12.013 2.246 1.564 1.00 96.56 93 SER A N 1
ATOM 723 C CA . SER A 1 93 ? -12.499 2.472 2.925 1.00 96.56 93 SER A CA 1
ATOM 724 C C . SER A 1 93 ? -13.608 1.478 3.244 1.00 96.56 93 SER A C 1
ATOM 726 O O . SER A 1 93 ? -14.540 1.307 2.458 1.00 96.56 93 SER A O 1
ATOM 728 N N . PHE A 1 94 ? -13.504 0.788 4.377 1.00 96.38 94 PHE A N 1
ATOM 729 C CA . PHE A 1 94 ? -14.437 -0.273 4.739 1.00 96.38 94 PHE A CA 1
ATOM 730 C C . PHE A 1 94 ? -14.580 -0.423 6.251 1.00 96.38 94 PHE A C 1
ATOM 732 O O . PHE A 1 94 ? -13.706 -0.031 7.022 1.00 96.38 94 PHE A O 1
ATOM 739 N N . LYS A 1 95 ? -15.700 -1.026 6.668 1.00 95.88 95 LYS A N 1
ATOM 740 C CA . LYS A 1 95 ? -15.938 -1.362 8.074 1.00 95.88 95 LYS A CA 1
ATOM 741 C C . LYS A 1 95 ? -14.936 -2.412 8.535 1.00 95.88 95 LYS A C 1
ATOM 743 O O . LYS A 1 95 ? -14.902 -3.506 7.974 1.00 95.88 95 LYS A O 1
ATOM 748 N N . GLU A 1 96 ? -14.169 -2.074 9.557 1.00 91.25 96 GLU A N 1
ATOM 749 C CA . GLU A 1 96 ? -13.168 -2.929 10.179 1.00 91.25 96 GLU A CA 1
ATOM 750 C C . GLU A 1 96 ? -12.910 -2.417 11.596 1.00 91.25 96 GLU A C 1
ATOM 752 O O . GLU A 1 96 ? -12.614 -1.241 11.797 1.00 91.25 96 GLU A O 1
ATOM 757 N N . SER A 1 97 ? -13.058 -3.300 12.578 1.00 87.12 97 SER A N 1
ATOM 758 C CA . SER A 1 97 ? -12.844 -2.977 13.991 1.00 87.12 97 SER A CA 1
ATOM 759 C C . SER A 1 97 ? -11.423 -3.291 14.451 1.00 87.12 97 SER A C 1
ATOM 761 O O . SER A 1 97 ? -10.981 -2.779 15.476 1.00 87.12 97 SER A O 1
ATOM 763 N N . SER A 1 98 ? -10.708 -4.155 13.725 1.00 83.69 98 SER A N 1
ATOM 764 C CA . SER A 1 98 ? -9.305 -4.444 13.996 1.00 83.69 98 SER A CA 1
ATOM 765 C C . SER A 1 98 ? -8.435 -3.254 13.577 1.00 83.69 98 SER A C 1
ATOM 767 O O . SER A 1 98 ? -8.472 -2.861 12.411 1.00 83.69 98 SER A O 1
ATOM 769 N N . PRO A 1 99 ? -7.608 -2.686 14.471 1.00 77.06 99 PRO A N 1
ATOM 770 C CA . PRO A 1 99 ? -6.661 -1.644 14.087 1.00 77.06 99 PRO A CA 1
ATOM 771 C C . PRO A 1 99 ? -5.423 -2.210 13.375 1.00 77.06 99 PRO A C 1
ATOM 773 O O . PRO A 1 99 ? -4.592 -1.439 12.902 1.00 77.06 99 PRO A O 1
ATOM 776 N N . HIS A 1 100 ? -5.281 -3.539 13.313 1.00 82.81 100 HIS A N 1
ATOM 777 C CA . HIS A 1 100 ? -4.092 -4.196 12.787 1.00 82.81 100 HIS A CA 1
ATOM 778 C C . HIS A 1 100 ? -4.044 -4.161 11.266 1.00 82.81 100 HIS A C 1
ATOM 780 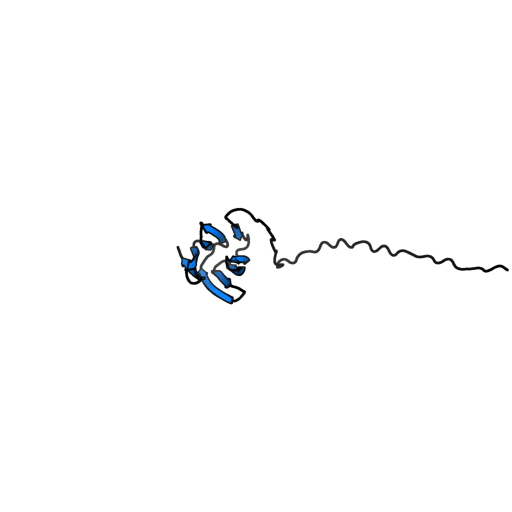O O . HIS A 1 100 ? -4.997 -4.540 10.581 1.00 82.81 100 HIS A O 1
ATOM 786 N N . TYR A 1 101 ? -2.884 -3.787 10.741 1.00 85.00 101 TYR A N 1
ATOM 787 C CA . TYR A 1 101 ? -2.581 -3.921 9.328 1.00 85.00 101 TYR A CA 1
ATOM 788 C C . TYR A 1 101 ? -1.091 -4.194 9.108 1.00 85.00 101 TYR A C 1
ATOM 790 O O . TYR A 1 101 ? -0.235 -3.787 9.897 1.00 85.00 101 TYR A O 1
ATOM 798 N N . THR A 1 102 ? -0.783 -4.839 7.987 1.00 85.62 102 THR A N 1
ATOM 799 C CA . THR A 1 102 ? 0.580 -5.035 7.500 1.00 85.62 102 THR A CA 1
ATOM 800 C C . THR A 1 102 ? 0.678 -4.666 6.027 1.00 85.62 102 THR A C 1
ATOM 802 O O . THR A 1 102 ? -0.253 -4.878 5.249 1.00 85.62 102 THR A O 1
ATOM 805 N N . ILE A 1 103 ? 1.818 -4.101 5.632 1.00 87.50 103 ILE A N 1
ATOM 806 C CA . ILE A 1 103 ? 2.173 -3.925 4.221 1.00 87.50 103 ILE A CA 1
ATOM 807 C C . ILE A 1 103 ? 3.559 -4.505 4.005 1.00 87.50 103 ILE A C 1
ATOM 809 O O . ILE A 1 103 ? 4.551 -3.986 4.520 1.00 87.50 103 ILE A O 1
ATOM 813 N N . THR A 1 104 ? 3.608 -5.568 3.212 1.00 85.12 104 THR A N 1
ATOM 814 C CA . THR A 1 104 ? 4.825 -6.315 2.916 1.00 85.12 104 THR A CA 1
ATOM 815 C C . THR A 1 104 ? 5.182 -6.141 1.455 1.00 85.12 104 THR A C 1
ATOM 817 O O . THR A 1 104 ? 4.450 -6.574 0.564 1.00 85.12 104 THR A O 1
ATOM 820 N N . ARG A 1 105 ? 6.344 -5.540 1.192 1.00 84.81 105 ARG A N 1
ATOM 821 C CA . ARG A 1 105 ? 6.922 -5.527 -0.156 1.00 84.81 105 ARG A CA 1
ATOM 822 C C . ARG A 1 105 ? 7.501 -6.904 -0.463 1.00 84.81 105 ARG A C 1
ATOM 824 O O . ARG A 1 105 ? 8.421 -7.322 0.234 1.00 84.81 105 ARG A O 1
ATOM 831 N N . LYS A 1 106 ? 7.027 -7.545 -1.529 1.00 82.50 106 LYS A N 1
ATOM 832 C CA . LYS A 1 106 ? 7.573 -8.792 -2.072 1.00 82.50 106 LYS A CA 1
ATOM 833 C C . LYS A 1 106 ? 8.325 -8.506 -3.367 1.00 82.50 106 LYS A C 1
ATOM 835 O O . LYS A 1 106 ? 7.851 -7.758 -4.222 1.00 82.50 106 LYS A O 1
ATOM 840 N N . ARG A 1 107 ? 9.507 -9.100 -3.508 1.00 72.38 107 ARG A N 1
ATOM 841 C CA . ARG A 1 107 ? 10.285 -9.082 -4.751 1.00 72.38 107 ARG A CA 1
ATOM 842 C C . ARG A 1 107 ? 10.466 -10.519 -5.218 1.00 72.38 107 ARG A C 1
ATOM 844 O O . ARG A 1 107 ? 11.434 -11.166 -4.828 1.00 72.38 107 ARG A O 1
ATOM 851 N N . ASP A 1 108 ? 9.549 -10.994 -6.051 1.00 69.69 108 ASP A N 1
ATOM 852 C CA . ASP A 1 108 ? 9.695 -12.283 -6.721 1.00 69.69 108 ASP A CA 1
ATOM 853 C C . ASP A 1 108 ? 10.306 -12.057 -8.097 1.00 69.69 108 ASP A C 1
ATOM 855 O O . ASP A 1 108 ? 9.633 -11.512 -8.963 1.00 69.69 108 ASP A O 1
ATOM 859 N N . LYS A 1 109 ? 11.578 -12.467 -8.229 1.00 61.47 109 LYS A N 1
ATOM 860 C CA . LYS A 1 109 ? 12.478 -12.604 -9.400 1.00 61.47 109 LYS A CA 1
ATOM 861 C C . LYS A 1 109 ? 12.466 -11.530 -10.509 1.00 61.47 109 LYS A C 1
ATOM 863 O O . LYS A 1 109 ? 13.547 -11.250 -11.011 1.00 61.47 109 LYS A O 1
ATOM 868 N N . GLU A 1 110 ? 11.343 -10.906 -10.851 1.00 66.06 110 GLU A N 1
ATOM 869 C CA . GLU A 1 110 ? 11.203 -9.897 -11.910 1.00 66.06 110 GLU A CA 1
ATOM 870 C C . GLU A 1 110 ? 10.174 -8.786 -11.625 1.00 66.06 110 GLU A C 1
ATOM 872 O O . GLU A 1 110 ? 10.250 -7.757 -12.285 1.00 66.06 110 GLU A O 1
ATOM 877 N N . VAL A 1 111 ? 9.235 -8.941 -10.676 1.00 75.75 111 VAL A N 1
ATOM 878 C CA . VAL A 1 111 ? 8.196 -7.916 -10.438 1.00 75.75 111 VAL A CA 1
ATOM 879 C C . VAL A 1 111 ? 8.015 -7.631 -8.951 1.00 75.75 111 VAL A C 1
ATOM 881 O O . VAL A 1 111 ? 7.665 -8.506 -8.152 1.00 75.75 111 VAL A O 1
ATOM 884 N N . MET A 1 112 ? 8.218 -6.373 -8.563 1.00 81.50 112 MET A N 1
ATOM 885 C CA . MET A 1 112 ? 7.850 -5.892 -7.237 1.00 81.50 112 MET A CA 1
ATOM 886 C C . MET A 1 112 ? 6.325 -5.895 -7.042 1.00 81.50 112 MET A C 1
ATOM 888 O O . MET A 1 112 ? 5.565 -5.361 -7.850 1.00 81.50 112 MET A O 1
ATOM 892 N N . SER A 1 113 ? 5.883 -6.429 -5.906 1.00 88.50 113 SER A N 1
ATOM 893 C CA . SER A 1 113 ? 4.492 -6.378 -5.453 1.00 88.50 113 SER A CA 1
ATOM 894 C C . SER A 1 113 ? 4.400 -6.005 -3.973 1.00 88.50 113 SER A C 1
ATOM 896 O O . SER A 1 113 ? 5.392 -6.021 -3.237 1.00 88.50 113 SER A O 1
ATOM 898 N N . PHE A 1 114 ? 3.198 -5.651 -3.529 1.00 90.12 114 PHE A N 1
ATOM 899 C CA . PHE A 1 114 ? 2.893 -5.338 -2.140 1.00 90.12 114 PHE A CA 1
ATOM 900 C C . PHE A 1 114 ? 1.695 -6.160 -1.687 1.00 90.12 114 PHE A C 1
ATOM 902 O O . PHE A 1 114 ? 0.604 -6.039 -2.242 1.00 90.12 114 PHE A O 1
ATOM 909 N N . LEU A 1 115 ? 1.903 -6.986 -0.669 1.00 91.25 115 LEU A N 1
ATOM 910 C CA . LEU A 1 115 ? 0.829 -7.671 0.031 1.00 91.25 115 LEU A CA 1
ATOM 911 C C . LEU A 1 115 ? 0.373 -6.783 1.187 1.00 91.25 115 LEU A C 1
ATOM 913 O O . LEU A 1 115 ? 1.181 -6.432 2.045 1.00 91.25 115 LEU A O 1
ATOM 917 N N . MET A 1 116 ? -0.902 -6.419 1.199 1.00 92.50 116 MET A N 1
ATOM 918 C CA . MET A 1 116 ? -1.502 -5.561 2.215 1.00 92.50 116 MET A CA 1
ATOM 919 C C . MET A 1 116 ? -2.545 -6.372 2.977 1.00 92.50 116 MET A C 1
ATOM 921 O O . MET A 1 116 ? -3.555 -6.764 2.397 1.00 92.50 116 MET A O 1
ATOM 925 N N . GLN A 1 117 ? -2.313 -6.626 4.261 1.00 91.88 117 GLN A N 1
ATOM 926 C CA . GLN A 1 117 ? -3.330 -7.176 5.155 1.00 91.88 117 GLN A CA 1
ATOM 927 C C . GLN A 1 117 ? -3.918 -6.012 5.940 1.00 91.88 117 GLN A C 1
ATOM 929 O O . GLN A 1 117 ? -3.207 -5.353 6.687 1.00 91.88 117 GLN A O 1
ATOM 934 N N . LEU A 1 118 ? -5.193 -5.720 5.729 1.00 90.50 118 LEU A N 1
ATOM 935 C CA . LEU A 1 118 ? -5.905 -4.590 6.309 1.00 90.50 118 LEU A CA 1
ATOM 936 C C . LEU A 1 118 ? -7.052 -5.153 7.153 1.00 90.50 118 LEU A C 1
ATOM 938 O O . LEU A 1 118 ? -8.116 -5.481 6.618 1.00 90.50 118 LEU A O 1
ATOM 942 N N . GLY A 1 119 ? -6.802 -5.359 8.447 1.00 89.06 119 GLY A N 1
ATOM 943 C CA . GLY A 1 119 ? -7.680 -6.146 9.306 1.00 89.06 119 GLY A CA 1
ATOM 944 C C . GLY A 1 119 ? -7.883 -7.556 8.748 1.00 89.06 119 GLY A C 1
ATOM 945 O O . GLY A 1 119 ? -6.928 -8.314 8.592 1.00 89.06 119 GLY A O 1
ATOM 946 N N . HIS A 1 120 ? -9.127 -7.901 8.414 1.00 91.69 120 HIS A N 1
ATOM 947 C CA . HIS A 1 120 ? -9.487 -9.214 7.865 1.00 91.69 120 HIS A CA 1
ATOM 948 C C . HIS A 1 120 ? -9.405 -9.293 6.336 1.00 91.69 120 HIS A C 1
ATOM 950 O O . HIS A 1 120 ? -9.667 -10.349 5.758 1.00 91.69 120 HIS A O 1
ATOM 956 N N . ARG A 1 121 ? -9.082 -8.189 5.656 1.00 95.06 121 ARG A N 1
ATOM 957 C CA . ARG A 1 121 ? -8.997 -8.149 4.194 1.00 95.06 121 ARG A CA 1
ATOM 958 C C . ARG A 1 121 ? -7.558 -8.239 3.735 1.00 95.06 121 ARG A C 1
ATOM 960 O O . ARG A 1 121 ? -6.675 -7.610 4.307 1.00 95.06 121 ARG A O 1
ATOM 967 N N . THR A 1 122 ? -7.338 -8.970 2.651 1.00 95.06 122 THR A N 1
ATOM 968 C CA . THR A 1 122 ? -6.032 -9.045 2.001 1.00 95.06 122 THR A CA 1
ATOM 969 C C . THR A 1 122 ? -6.128 -8.457 0.604 1.00 95.06 122 THR A C 1
ATOM 971 O O . THR A 1 122 ? -7.053 -8.759 -0.145 1.00 95.06 122 THR A O 1
ATOM 974 N N . TYR A 1 123 ? -5.164 -7.617 0.252 1.00 95.81 123 TYR A N 1
ATOM 975 C CA . TYR A 1 123 ? -5.030 -7.027 -1.070 1.00 95.81 123 TYR A CA 1
ATOM 976 C C . TYR A 1 123 ? -3.625 -7.277 -1.605 1.00 95.81 123 TYR A C 1
ATOM 978 O O . TYR A 1 123 ? -2.642 -7.247 -0.864 1.00 95.81 123 TYR A O 1
ATOM 986 N N . LEU A 1 124 ? -3.530 -7.473 -2.913 1.00 93.94 124 LEU A N 1
ATOM 987 C CA . LEU A 1 124 ? -2.276 -7.556 -3.642 1.00 93.94 124 LEU A CA 1
ATOM 988 C C . LEU A 1 124 ? -2.186 -6.364 -4.592 1.00 93.94 124 LEU A C 1
ATOM 990 O O . LEU A 1 124 ? -3.024 -6.219 -5.479 1.00 93.94 124 LEU A O 1
ATOM 994 N N . ALA A 1 125 ? -1.169 -5.525 -4.409 1.00 93.00 125 ALA A N 1
ATOM 995 C CA . ALA A 1 125 ? -0.804 -4.492 -5.367 1.00 93.00 125 ALA A CA 1
ATOM 996 C C . ALA A 1 125 ? 0.383 -4.973 -6.208 1.00 93.00 125 ALA A C 1
ATOM 998 O O . ALA A 1 125 ? 1.438 -5.303 -5.666 1.00 93.00 125 ALA A O 1
ATOM 999 N N . SER A 1 126 ? 0.229 -5.013 -7.526 1.00 90.81 126 SER A N 1
ATOM 1000 C CA . SER A 1 126 ? 1.256 -5.499 -8.455 1.00 90.81 126 SER A CA 1
ATOM 1001 C C . SER A 1 126 ? 1.304 -4.646 -9.712 1.00 90.81 126 SER A C 1
ATOM 1003 O O . SER A 1 126 ? 0.284 -4.095 -10.125 1.00 90.81 126 SER A O 1
ATOM 1005 N N . TYR A 1 127 ? 2.486 -4.529 -10.310 1.00 87.12 127 TYR A N 1
ATOM 1006 C CA . TYR A 1 127 ? 2.645 -3.810 -11.566 1.00 87.12 127 TYR A CA 1
ATOM 1007 C C . TYR A 1 127 ? 2.179 -4.659 -12.747 1.00 87.12 127 TYR A C 1
ATOM 1009 O O . TYR A 1 127 ? 2.609 -5.799 -12.914 1.00 87.12 127 TYR A O 1
ATOM 1017 N N . ALA A 1 128 ? 1.309 -4.085 -13.570 1.00 86.44 128 ALA A N 1
ATOM 1018 C CA . ALA A 1 128 ? 1.002 -4.594 -14.894 1.00 86.44 128 ALA A CA 1
ATOM 1019 C C . ALA A 1 128 ? 2.178 -4.343 -15.859 1.00 86.44 128 ALA A C 1
ATOM 1021 O O . ALA A 1 128 ? 3.035 -3.498 -15.578 1.00 86.44 128 ALA A O 1
ATOM 1022 N N . PRO A 1 129 ? 2.227 -5.033 -17.016 1.00 83.56 129 PRO A N 1
ATOM 1023 C CA . PRO A 1 129 ? 3.305 -4.864 -17.996 1.00 83.56 129 PRO A CA 1
ATOM 1024 C C . PRO A 1 129 ? 3.486 -3.430 -18.519 1.00 83.56 129 PRO A C 1
ATOM 1026 O O . PRO A 1 129 ? 4.571 -3.074 -18.967 1.00 83.56 129 PRO A O 1
ATOM 1029 N N . ASP A 1 130 ? 2.439 -2.605 -18.467 1.00 86.25 130 ASP A N 1
ATOM 1030 C CA . ASP A 1 130 ? 2.461 -1.192 -18.862 1.00 86.25 130 ASP A CA 1
ATOM 1031 C C . ASP A 1 130 ? 2.950 -0.244 -17.746 1.00 86.25 130 ASP A C 1
ATOM 1033 O O . ASP A 1 130 ? 3.015 0.971 -17.939 1.00 86.25 130 ASP A O 1
ATOM 1037 N N . GLY A 1 131 ? 3.307 -0.783 -16.576 1.00 82.00 131 GLY A N 1
ATOM 1038 C CA . GLY A 1 131 ? 3.771 -0.021 -15.420 1.00 82.00 131 GLY A CA 1
ATOM 1039 C C . GLY A 1 131 ? 2.652 0.568 -14.556 1.00 82.00 131 GLY A C 1
ATOM 1040 O O . GLY A 1 131 ? 2.950 1.300 -13.602 1.00 82.00 131 GLY A O 1
ATOM 1041 N N . GLN A 1 132 ? 1.380 0.254 -14.829 1.00 87.75 132 GLN A N 1
ATOM 1042 C CA . GLN A 1 132 ? 0.278 0.602 -13.935 1.00 87.75 132 GLN A CA 1
ATOM 1043 C C . GLN A 1 132 ? 0.293 -0.296 -12.692 1.00 87.75 132 GLN A C 1
ATOM 1045 O O . GLN A 1 132 ? 0.420 -1.514 -12.787 1.00 87.75 132 GLN A O 1
ATOM 1050 N N . LEU A 1 133 ? 0.131 0.297 -11.505 1.00 89.94 133 LEU A N 1
ATOM 1051 C CA . LEU A 1 133 ? -0.079 -0.472 -10.279 1.00 89.94 133 LEU A CA 1
ATOM 1052 C C . LEU A 1 133 ? -1.554 -0.887 -10.195 1.00 89.94 133 LEU A C 1
ATOM 1054 O O . LEU A 1 133 ? -2.430 -0.033 -10.061 1.00 89.94 133 LEU A O 1
ATOM 1058 N N . ILE A 1 134 ? -1.817 -2.189 -10.253 1.00 92.62 134 ILE A N 1
ATOM 1059 C CA . ILE A 1 134 ? -3.150 -2.777 -10.108 1.00 92.62 134 ILE A CA 1
ATOM 1060 C C . ILE A 1 134 ? -3.288 -3.330 -8.694 1.00 92.62 134 ILE A C 1
ATOM 1062 O O . ILE A 1 134 ? -2.392 -4.023 -8.212 1.00 92.62 134 ILE A O 1
ATOM 1066 N N . VAL A 1 135 ? -4.414 -3.035 -8.044 1.00 95.69 135 VAL A N 1
ATOM 1067 C CA . VAL A 1 135 ? -4.748 -3.534 -6.706 1.00 95.69 135 VAL A CA 1
ATOM 1068 C C . VAL A 1 135 ? -5.941 -4.476 -6.798 1.00 95.69 135 VAL A C 1
ATOM 1070 O O . VAL A 1 135 ? -7.001 -4.082 -7.281 1.00 95.69 135 VAL A O 1
ATOM 1073 N N . THR A 1 136 ? -5.776 -5.697 -6.293 1.00 96.06 136 THR A N 1
ATOM 1074 C CA . THR A 1 136 ? -6.814 -6.736 -6.296 1.00 96.06 136 THR A CA 1
ATOM 1075 C C . THR A 1 136 ? -7.033 -7.249 -4.879 1.00 96.06 136 THR A C 1
ATOM 1077 O O . THR A 1 136 ? -6.067 -7.534 -4.172 1.00 96.06 136 THR A O 1
ATOM 1080 N N . GLN A 1 137 ? -8.290 -7.380 -4.457 1.00 95.88 137 GLN A N 1
ATOM 1081 C CA . GLN A 1 137 ? -8.626 -8.053 -3.201 1.00 95.88 137 GLN A CA 1
ATOM 1082 C C . GLN A 1 137 ? -8.531 -9.576 -3.390 1.00 95.88 137 GLN A C 1
ATOM 1084 O O . GLN A 1 137 ? -9.014 -10.089 -4.401 1.00 95.88 137 GLN A O 1
ATOM 1089 N N . GLN A 1 138 ? -7.891 -10.272 -2.448 1.00 92.69 138 GLN A N 1
ATOM 1090 C CA . GLN A 1 138 ? -7.772 -11.736 -2.426 1.00 92.69 138 GLN A CA 1
ATOM 1091 C C . GLN A 1 138 ? -8.933 -12.400 -1.684 1.00 92.69 138 GLN A C 1
ATOM 1093 O O . GLN A 1 138 ? -9.504 -11.753 -0.772 1.00 92.69 138 GLN A O 1
#

Secondary structure (DSSP, 8-state):
-------------------------TT----------SSSEE--EE--SSS-EEEEEEEE-TTSPEEEEEEEE-SSEEEEEEEETTEEEEEEEEE-----EEEEEEEETTEEEEEEEETTEEEEEEE-TTS-EEEEE-

Sequence (138 aa):
MSLRTFILSITLLFFSPIWGLANVPENTAHILSYTSYSSSEIFKDGSHTSSTSSSTMYFNDETGALLSFEVQTDGQTMSIIIRKNGIKIWSESFKESSPHYTITRKRDKEVMSFLMQLGHRTYLASYAPDGQLIVTQQ

Organism: NCBI:txid39950

Nearest PDB structures (foldseek):
  8uk1-assembly1_B  TM=3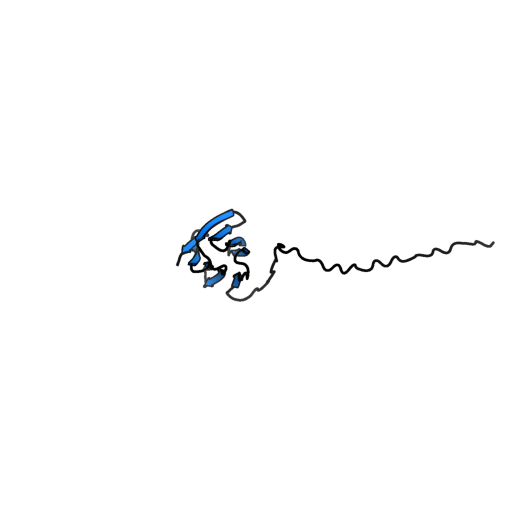.782E-01  e=7.071E-01  Severe acute respiratory syndrome coronavirus 2
  8h15-assembly1_B  TM=3.984E-01  e=1.992E+00  Severe acute respiratory syndrome coronavirus
  3pve-assembly2_B  TM=3.325E-01  e=1.127E+00  Mus musculus
  8h15-assembly1_C  TM=3.017E-01  e=8.698E-01  Severe acute respiratory syndrome coronavirus
  3e9m-assembly1_D  TM=3.623E-01  e=6.222E+00  Enterococcus faecalis

Foldseek 3Di:
DDDDDDDDDDDPPPPDPPPPPPPDPPPDAPPPDDPDPDDFKDKDKDDDPDLWDWDKDWDQAPVRWIWIWIWTGPQQKIKIFIDTNNHTQDIDMDTARHCIKIWIWGDDPDWIKIWIDHHPWIKIWTADPVRRTDIDTD

pLDDT: mean 72.44, std 21.42, range [31.08, 97.5]

Solvent-accessible surface area (backbone atoms only — not comparable to full-atom values): 8633 Å² total; per-residue (Å²): 133,92,84,82,87,82,88,80,83,80,78,80,78,80,79,71,81,79,82,66,81,78,78,75,60,101,81,62,83,78,82,81,84,74,89,72,94,68,78,68,62,55,80,46,78,45,79,55,97,44,49,52,48,76,49,76,45,80,46,69,48,98,88,66,46,42,32,39,42,36,41,37,29,68,37,53,37,36,35,38,39,34,22,51,71,81,41,81,76,47,72,53,74,46,82,34,62,57,50,42,34,37,48,32,44,40,63,60,99,86,52,65,31,34,44,33,35,54,47,96,44,41,34,43,36,36,61,44,98,87,69,49,78,45,76,43,78,110

Radius of gyration: 25.52 Å; Cα contacts (8 Å, |Δi|>4): 233; chains: 1; bounding box: 75×69×53 Å